Protein AF-A0A2E3Y7H4-F1 (afdb_monomer)

Structure (mmCIF, N/CA/C/O backbone):
data_AF-A0A2E3Y7H4-F1
#
_entry.id   AF-A0A2E3Y7H4-F1
#
loop_
_atom_site.group_PDB
_atom_site.id
_atom_site.type_symbol
_atom_site.label_atom_id
_atom_site.label_alt_id
_atom_site.label_comp_id
_atom_site.label_asym_id
_atom_site.label_entity_id
_atom_site.label_seq_id
_atom_site.pdbx_PDB_ins_code
_atom_site.Cartn_x
_atom_site.Cartn_y
_atom_site.Cartn_z
_atom_site.occupancy
_atom_site.B_iso_or_equiv
_atom_site.auth_seq_id
_atom_site.auth_comp_id
_atom_site.auth_asym_id
_atom_site.auth_atom_id
_atom_site.pdbx_PDB_model_num
ATOM 1 N N . MET A 1 1 ? -8.526 12.831 11.295 1.00 52.38 1 MET A N 1
ATOM 2 C CA . MET A 1 1 ? -8.730 12.808 9.840 1.00 52.38 1 MET A CA 1
ATOM 3 C C . MET A 1 1 ? -7.477 13.354 9.186 1.00 52.38 1 MET A C 1
ATOM 5 O O . MET A 1 1 ? -7.166 14.528 9.371 1.00 52.38 1 MET A O 1
ATOM 9 N N . GLY A 1 2 ? -6.710 12.492 8.535 1.00 58.34 2 GLY A N 1
ATOM 10 C CA . GLY A 1 2 ? -5.383 12.813 8.023 1.00 58.34 2 GLY A CA 1
ATOM 11 C C . GLY A 1 2 ? -4.963 11.824 6.944 1.00 58.34 2 GLY A C 1
ATOM 12 O O . GLY A 1 2 ? -5.116 10.615 7.109 1.00 58.34 2 GLY A O 1
ATOM 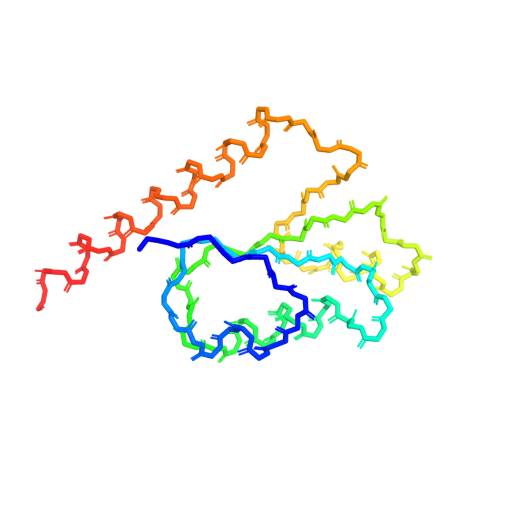13 N N . ILE A 1 3 ? -4.440 12.352 5.839 1.00 57.44 3 ILE A N 1
ATOM 14 C CA . ILE A 1 3 ? -3.830 11.567 4.763 1.00 57.44 3 ILE A CA 1
ATOM 15 C C . ILE A 1 3 ? -2.319 11.709 4.915 1.00 57.44 3 ILE A C 1
ATOM 17 O O . ILE A 1 3 ? -1.817 12.833 4.941 1.00 57.44 3 ILE A O 1
ATOM 21 N N . ALA A 1 4 ? -1.600 10.590 4.986 1.00 60.94 4 ALA A N 1
ATOM 22 C CA . ALA A 1 4 ? -0.142 10.594 4.970 1.00 60.94 4 ALA A CA 1
ATOM 23 C C . ALA A 1 4 ? 0.407 10.062 3.646 1.00 60.94 4 ALA A C 1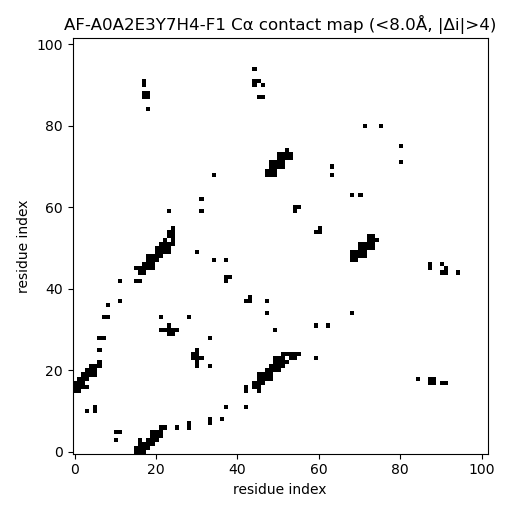
ATOM 25 O O . ALA A 1 4 ? 0.054 8.972 3.183 1.00 60.94 4 ALA A O 1
ATOM 26 N N . LEU A 1 5 ? 1.334 10.827 3.068 1.00 63.25 5 LEU A N 1
ATOM 27 C CA . LEU A 1 5 ? 2.268 10.324 2.071 1.00 63.25 5 LEU A CA 1
ATOM 28 C C . LEU A 1 5 ? 3.527 9.878 2.811 1.00 63.25 5 LEU A C 1
ATOM 30 O O . LEU A 1 5 ? 4.247 10.699 3.380 1.00 63.25 5 LEU A O 1
ATOM 34 N N . VAL A 1 6 ? 3.770 8.574 2.837 1.00 61.75 6 VAL A N 1
ATOM 35 C CA . VAL A 1 6 ? 4.835 7.989 3.640 1.00 61.75 6 VAL A CA 1
ATOM 36 C C . VAL A 1 6 ? 6.014 7.637 2.746 1.00 61.75 6 VAL A C 1
ATOM 38 O O . VAL A 1 6 ? 5.992 6.663 1.996 1.00 61.75 6 VAL A O 1
ATOM 41 N N . GLY A 1 7 ? 7.073 8.436 2.867 1.00 57.47 7 GLY A N 1
ATOM 42 C CA . GLY A 1 7 ? 8.404 8.140 2.334 1.00 57.47 7 GLY A CA 1
ATOM 43 C C . GLY A 1 7 ? 9.293 7.379 3.324 1.00 57.47 7 GLY A C 1
ATOM 44 O O . GLY A 1 7 ? 10.502 7.503 3.252 1.00 57.47 7 GLY A O 1
ATOM 45 N N . GLY A 1 8 ? 8.739 6.668 4.310 1.00 58.62 8 GLY A N 1
ATOM 46 C CA . GLY A 1 8 ? 9.523 5.928 5.307 1.00 58.62 8 GLY A CA 1
ATOM 47 C C . GLY A 1 8 ? 8.754 5.630 6.597 1.00 58.62 8 GLY A C 1
ATOM 48 O O . GLY A 1 8 ? 7.832 6.349 6.960 1.00 58.62 8 GLY A O 1
ATOM 49 N N . ILE A 1 9 ? 9.143 4.572 7.313 1.00 59.25 9 ILE A N 1
ATOM 50 C CA . ILE A 1 9 ? 8.399 4.009 8.462 1.00 59.25 9 ILE A CA 1
ATOM 51 C C . ILE A 1 9 ? 8.158 5.029 9.593 1.00 59.25 9 ILE A C 1
ATOM 53 O O . ILE A 1 9 ? 7.162 4.925 10.305 1.00 59.25 9 ILE A O 1
ATOM 57 N N . GLU A 1 10 ? 9.027 6.030 9.748 1.00 59.69 10 GLU A N 1
ATOM 58 C CA . GLU A 1 10 ? 8.978 6.997 10.853 1.00 59.69 10 GLU A CA 1
ATOM 59 C C . GLU A 1 10 ? 7.658 7.785 10.918 1.00 59.69 10 GLU A C 1
ATOM 61 O O . GLU A 1 10 ? 7.144 8.025 12.007 1.00 59.69 10 GLU A O 1
ATOM 66 N N . LEU A 1 11 ? 7.040 8.086 9.768 1.00 60.06 11 LEU A N 1
ATOM 67 C CA . LEU A 1 11 ? 5.766 8.818 9.706 1.00 60.06 11 LEU A CA 1
ATOM 68 C C . LEU A 1 11 ? 4.562 7.987 10.177 1.00 60.06 11 LEU A C 1
ATOM 70 O O . LEU A 1 11 ? 3.531 8.550 10.530 1.00 60.06 11 LEU A O 1
ATOM 74 N N . LEU A 1 12 ? 4.684 6.655 10.234 1.00 64.12 12 LEU A N 1
ATOM 75 C CA . LEU A 1 12 ? 3.625 5.776 10.749 1.00 64.12 12 LEU A CA 1
ATOM 76 C C . LEU A 1 12 ? 3.497 5.830 12.279 1.00 64.12 12 LEU A 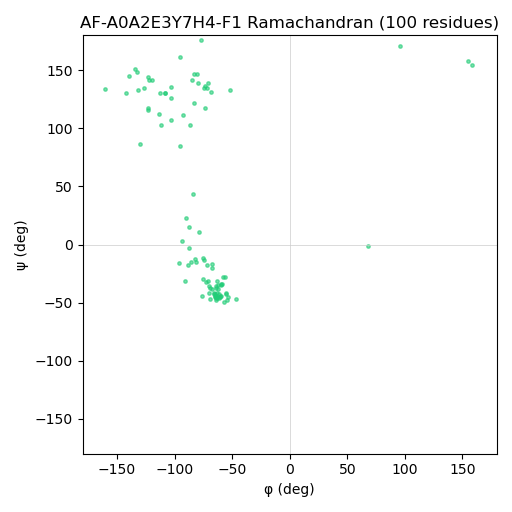C 1
ATOM 78 O O . LEU A 1 12 ? 2.517 5.317 12.818 1.00 64.12 12 LEU A O 1
ATOM 82 N N . LYS A 1 13 ? 4.483 6.409 12.980 1.00 64.38 13 LYS A N 1
ATOM 83 C CA . LYS A 1 13 ? 4.531 6.461 14.450 1.00 64.38 13 LYS A CA 1
ATOM 84 C C . LYS A 1 13 ? 3.820 7.681 15.037 1.00 64.38 13 LYS A C 1
ATOM 86 O O . LYS A 1 13 ? 3.504 7.680 16.224 1.00 64.38 13 LYS A O 1
ATOM 91 N N . GLU A 1 14 ? 3.571 8.708 14.231 1.00 58.66 14 GLU A N 1
ATOM 92 C CA . GLU A 1 14 ? 2.991 9.970 14.682 1.00 58.66 14 GLU A CA 1
ATOM 93 C C . GLU A 1 14 ? 1.593 10.136 14.075 1.00 58.66 14 GLU A C 1
ATOM 95 O O . GLU A 1 14 ? 1.466 10.307 12.871 1.00 58.66 14 GLU A O 1
ATOM 100 N N . GLY A 1 15 ? 0.535 10.082 14.891 1.00 62.41 15 GLY A N 1
ATOM 101 C CA . GLY A 1 15 ? -0.842 10.395 14.475 1.00 62.41 15 GLY A CA 1
ATOM 102 C C . GLY A 1 15 ? -1.727 9.208 14.062 1.00 62.41 15 GLY A C 1
ATOM 103 O O . GLY A 1 15 ? -1.287 8.066 13.952 1.00 62.41 15 GLY A O 1
ATOM 104 N N . THR A 1 16 ? -3.020 9.496 13.872 1.00 71.50 16 THR A N 1
ATOM 105 C CA . THR A 1 16 ? -4.009 8.575 13.294 1.00 71.50 16 THR A CA 1
ATOM 106 C C . THR A 1 16 ? -4.285 8.959 11.844 1.00 71.50 16 THR A C 1
ATOM 108 O O . THR A 1 16 ? -4.464 10.139 11.525 1.00 71.50 16 THR A O 1
ATOM 111 N N . TYR A 1 17 ? -4.323 7.959 10.967 1.00 79.00 17 TYR A N 1
ATOM 112 C CA . TYR A 1 17 ? -4.486 8.147 9.529 1.00 79.00 17 TYR A CA 1
ATOM 113 C C . TYR A 1 17 ? -5.693 7.377 9.024 1.00 79.00 17 TYR A C 1
ATOM 115 O O . TYR A 1 17 ? -5.948 6.268 9.481 1.00 79.00 17 TYR A O 1
ATOM 123 N N . ASP A 1 18 ? -6.388 7.953 8.049 1.00 81.62 18 ASP A N 1
ATOM 124 C CA . ASP A 1 18 ? -7.467 7.258 7.343 1.00 81.62 18 ASP A CA 1
ATOM 125 C C . ASP A 1 18 ? -6.914 6.527 6.109 1.00 81.62 18 ASP A C 1
ATOM 127 O O . ASP A 1 18 ? -7.390 5.462 5.720 1.00 81.62 18 ASP A O 1
ATOM 131 N N . LEU A 1 19 ? -5.859 7.089 5.510 1.00 83.75 19 LEU A N 1
ATOM 132 C CA . LEU A 1 19 ? -5.176 6.563 4.335 1.00 83.75 19 LEU A CA 1
ATOM 133 C C . LEU A 1 19 ? -3.666 6.789 4.446 1.00 83.75 19 LEU A C 1
ATOM 135 O O . LEU A 1 19 ? -3.201 7.912 4.661 1.00 83.75 19 LEU A O 1
ATOM 139 N N . VAL A 1 20 ? -2.912 5.720 4.219 1.00 85.81 20 VAL A N 1
ATOM 140 C CA . VAL A 1 20 ? -1.460 5.713 4.070 1.00 85.81 20 VAL A CA 1
ATOM 141 C C . VAL A 1 20 ? -1.127 5.348 2.633 1.00 85.81 20 VAL A C 1
ATOM 143 O O . VAL A 1 20 ? -1.622 4.350 2.109 1.00 85.81 20 VAL A O 1
ATOM 146 N N . SER A 1 21 ? -0.258 6.135 2.002 1.00 85.75 21 SER A N 1
ATOM 147 C CA . SER A 1 21 ? 0.276 5.807 0.682 1.00 85.75 21 SER A CA 1
ATOM 148 C C . SER A 1 21 ? 1.798 5.722 0.674 1.00 85.75 21 SER A C 1
ATOM 150 O O . SER A 1 21 ? 2.467 6.516 1.337 1.00 85.75 21 SER A O 1
ATOM 152 N N . CYS A 1 22 ? 2.343 4.765 -0.079 1.00 87.19 22 CYS A N 1
ATOM 153 C CA . CYS A 1 22 ? 3.785 4.563 -0.240 1.00 87.19 22 CYS A CA 1
ATOM 154 C C . CYS A 1 22 ? 4.116 4.208 -1.698 1.00 87.19 22 CYS A C 1
ATOM 156 O O . CYS A 1 22 ? 3.326 3.542 -2.364 1.00 87.19 22 CYS A O 1
ATOM 158 N N . ASP A 1 23 ? 5.260 4.645 -2.221 1.00 86.50 23 ASP A N 1
ATOM 159 C CA . ASP A 1 23 ? 5.740 4.146 -3.516 1.00 86.50 23 ASP A CA 1
ATOM 160 C C . ASP A 1 23 ? 6.414 2.782 -3.327 1.00 86.50 23 ASP A C 1
ATOM 162 O O . ASP A 1 23 ? 7.056 2.537 -2.307 1.00 86.50 23 ASP A O 1
ATOM 166 N N . MET A 1 24 ? 6.298 1.903 -4.321 1.00 85.00 24 MET A N 1
ATOM 167 C CA . MET A 1 24 ? 7.000 0.620 -4.311 1.00 85.00 24 MET A CA 1
ATOM 168 C C . MET A 1 24 ? 8.500 0.798 -4.560 1.00 85.00 24 MET A C 1
ATOM 170 O O . MET A 1 24 ? 9.311 0.032 -4.047 1.00 85.00 24 MET A O 1
ATOM 174 N N . MET A 1 25 ? 8.862 1.805 -5.360 1.00 76.44 25 MET A N 1
ATOM 175 C CA . MET A 1 25 ? 10.219 2.005 -5.854 1.00 76.44 25 MET A CA 1
ATOM 176 C C . MET A 1 25 ? 10.653 3.453 -5.597 1.00 76.44 25 MET A C 1
ATOM 178 O O . MET A 1 25 ? 10.513 4.320 -6.458 1.00 76.44 25 MET A O 1
ATOM 182 N N . ILE A 1 26 ? 11.198 3.713 -4.407 1.00 73.31 26 ILE A N 1
ATOM 183 C CA . ILE A 1 26 ? 11.913 4.951 -4.065 1.00 73.31 26 ILE A CA 1
ATOM 184 C C . ILE A 1 26 ? 13.355 4.578 -3.678 1.00 73.31 26 ILE A C 1
ATOM 186 O O . ILE A 1 26 ? 13.555 3.540 -3.045 1.00 73.31 26 ILE A O 1
ATOM 190 N N . PRO A 1 27 ? 14.376 5.378 -4.048 1.00 69.44 27 PRO A N 1
ATOM 191 C CA . PRO A 1 27 ? 15.738 5.157 -3.566 1.00 69.44 27 PRO A CA 1
ATOM 192 C C . PRO A 1 27 ? 15.774 5.048 -2.038 1.00 69.44 27 PRO A C 1
ATOM 194 O O . PRO A 1 27 ? 15.162 5.855 -1.345 1.00 69.44 27 PRO A O 1
ATOM 197 N N . ASP A 1 28 ? 16.474 4.037 -1.527 1.00 69.38 28 ASP A N 1
ATOM 198 C CA . ASP A 1 28 ? 16.703 3.799 -0.094 1.00 69.38 28 ASP A CA 1
ATOM 199 C C . ASP A 1 28 ? 15.470 3.396 0.745 1.00 69.38 28 ASP A C 1
ATOM 201 O O . ASP A 1 28 ? 15.613 3.090 1.930 1.00 69.38 28 ASP A O 1
ATOM 205 N N . ILE A 1 29 ? 14.272 3.315 0.149 1.00 71.69 29 ILE A N 1
ATOM 206 C CA . ILE A 1 29 ? 13.033 2.903 0.828 1.00 71.69 29 ILE A CA 1
ATOM 207 C C . ILE A 1 29 ? 12.408 1.709 0.106 1.00 71.69 29 ILE A C 1
ATOM 209 O O . ILE A 1 29 ? 11.955 1.805 -1.032 1.00 71.69 29 ILE A O 1
ATOM 213 N N . ASP A 1 30 ? 12.343 0.575 0.804 1.00 79.56 30 ASP A N 1
ATOM 214 C CA . ASP A 1 30 ? 11.649 -0.625 0.334 1.00 79.56 30 ASP A CA 1
ATOM 215 C C . ASP A 1 30 ? 10.164 -0.545 0.732 1.00 79.56 30 ASP A C 1
ATOM 217 O O . ASP A 1 30 ? 9.817 -0.761 1.900 1.00 79.56 30 ASP A O 1
ATOM 221 N N . GLY A 1 31 ? 9.286 -0.220 -0.225 1.00 81.38 31 GLY A N 1
ATOM 222 C CA . GLY A 1 31 ? 7.838 -0.107 -0.000 1.00 81.38 31 GLY A CA 1
ATOM 223 C C . GLY A 1 31 ? 7.214 -1.382 0.581 1.00 81.38 31 GLY A C 1
ATOM 224 O O . GLY A 1 31 ? 6.278 -1.311 1.379 1.00 81.38 31 GLY A O 1
ATOM 225 N N . GLU A 1 32 ? 7.804 -2.544 0.290 1.00 87.25 32 GLU A N 1
ATOM 226 C CA . GLU A 1 32 ? 7.446 -3.835 0.879 1.00 87.25 32 GLU A CA 1
ATOM 227 C C . GLU A 1 32 ? 7.631 -3.841 2.404 1.00 87.25 32 GLU A C 1
ATOM 229 O O . GLU A 1 32 ? 6.772 -4.299 3.163 1.00 87.25 32 GLU A O 1
ATOM 234 N N . ASN A 1 33 ? 8.758 -3.298 2.874 1.00 86.19 33 ASN A N 1
ATOM 235 C CA . ASN A 1 33 ? 9.068 -3.209 4.298 1.00 86.19 33 ASN A CA 1
ATOM 236 C C . ASN A 1 33 ? 8.175 -2.191 5.003 1.00 86.19 33 ASN A C 1
ATOM 238 O O . ASN A 1 33 ? 7.772 -2.434 6.139 1.00 86.19 33 ASN A O 1
ATOM 242 N N . VAL A 1 34 ? 7.820 -1.092 4.331 1.00 85.38 34 VAL A N 1
ATOM 243 C CA . VAL A 1 34 ? 6.852 -0.121 4.860 1.00 85.38 34 VAL A CA 1
ATOM 244 C C . VAL A 1 34 ? 5.478 -0.773 5.021 1.00 85.38 34 VAL A C 1
ATOM 246 O O . VAL A 1 34 ? 4.879 -0.659 6.089 1.00 85.38 34 VAL A O 1
ATOM 249 N N . TYR A 1 35 ? 5.008 -1.523 4.020 1.00 87.50 35 TYR A N 1
ATOM 250 C CA . TYR A 1 35 ? 3.743 -2.257 4.111 1.00 87.50 35 TYR A CA 1
ATOM 251 C C . TYR A 1 35 ? 3.750 -3.289 5.246 1.00 87.50 35 TYR A C 1
ATOM 253 O O . TYR A 1 35 ? 2.804 -3.364 6.031 1.00 87.50 35 TYR A O 1
ATOM 261 N N . ARG A 1 36 ? 4.834 -4.064 5.386 1.00 87.88 36 ARG A N 1
ATOM 262 C CA . ARG A 1 36 ? 4.979 -5.021 6.494 1.00 87.88 36 ARG A CA 1
ATOM 263 C C . ARG A 1 36 ? 4.976 -4.345 7.861 1.00 87.88 36 ARG A C 1
ATOM 265 O O . ARG A 1 36 ? 4.333 -4.853 8.776 1.00 87.88 36 ARG A O 1
ATOM 272 N N . ALA A 1 37 ? 5.679 -3.221 7.997 1.00 84.62 37 ALA A N 1
ATOM 273 C CA . ALA A 1 37 ? 5.700 -2.442 9.230 1.00 84.62 37 ALA A CA 1
ATOM 274 C C . ALA A 1 37 ? 4.316 -1.864 9.559 1.00 84.62 37 ALA A C 1
ATOM 276 O O . ALA A 1 37 ? 3.913 -1.849 10.718 1.00 84.62 37 ALA A O 1
ATOM 277 N N . TRP A 1 38 ? 3.559 -1.443 8.544 1.00 84.38 38 TRP A N 1
ATOM 278 C CA . TRP A 1 38 ? 2.175 -1.020 8.721 1.00 84.38 38 TRP A CA 1
ATOM 279 C C . TRP A 1 38 ? 1.278 -2.180 9.194 1.00 84.38 38 TRP A C 1
ATOM 281 O O . TRP A 1 38 ? 0.563 -2.025 10.182 1.00 84.38 38 TRP A O 1
ATOM 291 N N . CYS A 1 39 ? 1.383 -3.369 8.585 1.00 85.31 39 CYS A N 1
ATOM 292 C CA . CYS A 1 39 ? 0.605 -4.553 8.982 1.00 85.31 39 CYS A CA 1
ATOM 293 C C . CYS A 1 39 ? 0.856 -4.994 10.436 1.00 85.31 39 CYS A C 1
ATOM 295 O O . CYS A 1 39 ? -0.046 -5.508 11.104 1.00 85.31 39 CYS A O 1
ATOM 297 N N . SER A 1 40 ? 2.091 -4.838 10.923 1.00 84.69 40 SER A N 1
ATOM 298 C CA . SER A 1 40 ? 2.470 -5.201 12.294 1.00 84.69 40 SER A CA 1
ATOM 299 C C . SER A 1 40 ? 2.195 -4.098 13.321 1.00 84.69 40 SER A C 1
ATOM 301 O O . SER A 1 40 ? 2.197 -4.382 14.520 1.00 84.69 40 SER A O 1
ATOM 303 N N . GLY A 1 41 ? 1.946 -2.866 12.872 1.00 77.56 41 GLY A N 1
ATOM 304 C CA . GLY A 1 41 ? 1.684 -1.709 13.719 1.00 77.56 41 GLY A CA 1
ATOM 305 C C . GLY A 1 41 ? 0.272 -1.654 14.311 1.00 77.56 41 GLY A C 1
ATOM 306 O O . GLY A 1 41 ? -0.602 -2.477 14.030 1.00 77.56 41 G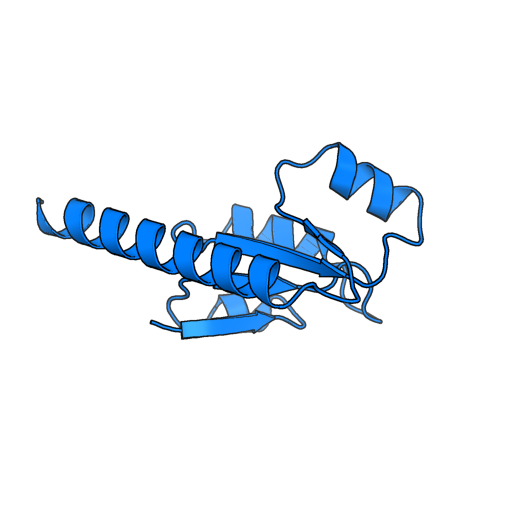LY A O 1
ATOM 307 N N . SER A 1 42 ? 0.051 -0.638 15.150 1.00 64.69 42 SER A N 1
ATOM 308 C CA . SER A 1 42 ? -1.231 -0.349 15.809 1.00 64.69 42 SER A CA 1
ATOM 309 C C . SER A 1 42 ? -2.230 0.402 14.923 1.00 64.69 42 SER A C 1
ATOM 311 O O . SER A 1 42 ? -3.414 0.428 15.239 1.00 64.69 42 SER A O 1
ATOM 313 N N . SER A 1 43 ? -1.787 0.987 13.808 1.00 64.44 43 SER A N 1
ATOM 314 C CA . SER A 1 43 ? -2.603 1.827 12.914 1.00 64.44 43 SER A CA 1
ATOM 315 C C . SER A 1 43 ? -3.412 1.010 11.893 1.00 64.44 43 SER A C 1
ATOM 317 O O . SER A 1 43 ? -3.446 1.347 10.709 1.00 64.44 43 SER A O 1
ATOM 319 N N . ARG A 1 44 ? -4.039 -0.088 12.344 1.00 63.50 44 ARG A N 1
ATOM 320 C CA . ARG A 1 44 ? -4.773 -1.046 11.490 1.00 63.50 44 ARG A CA 1
ATOM 321 C C . ARG A 1 44 ? -6.049 -0.485 10.867 1.00 63.50 44 ARG A C 1
ATOM 323 O O . ARG A 1 44 ? -6.552 -1.074 9.917 1.00 63.50 44 ARG A O 1
ATOM 330 N N . ASP A 1 45 ? -6.549 0.629 11.387 1.00 73.31 45 ASP A N 1
ATOM 331 C CA . ASP A 1 45 ? -7.783 1.252 10.903 1.00 73.31 45 ASP A CA 1
ATOM 332 C C . ASP A 1 45 ? -7.559 2.128 9.660 1.00 73.31 45 ASP A C 1
ATOM 334 O O . ASP A 1 45 ? -8.521 2.518 9.002 1.00 73.31 45 ASP A O 1
ATOM 338 N N . ALA A 1 46 ? -6.299 2.423 9.321 1.00 80.12 46 ALA A N 1
ATOM 339 C CA . ALA A 1 46 ? -5.946 3.167 8.118 1.00 80.12 46 ALA A CA 1
ATOM 340 C C . ALA A 1 46 ? -5.977 2.252 6.888 1.00 80.12 46 ALA A C 1
ATOM 342 O O . ALA A 1 46 ? -5.442 1.151 6.925 1.00 80.12 46 ALA A O 1
ATOM 343 N N . MET A 1 47 ? -6.495 2.709 5.752 1.00 86.62 47 MET A N 1
ATOM 344 C CA . MET A 1 47 ? -6.286 1.995 4.491 1.00 86.62 47 MET A CA 1
ATOM 345 C C . MET A 1 47 ? -4.838 2.196 4.015 1.00 86.62 47 MET A C 1
ATOM 347 O O . MET A 1 47 ? -4.338 3.318 4.040 1.00 86.62 47 MET A O 1
ATOM 351 N N . PHE A 1 48 ? -4.158 1.145 3.546 1.00 87.88 48 PHE A N 1
ATOM 352 C CA . PHE A 1 48 ? -2.822 1.260 2.943 1.00 87.88 48 PHE A CA 1
ATOM 353 C C . PHE A 1 48 ? -2.885 1.038 1.431 1.00 87.88 48 PHE A C 1
ATOM 355 O O . PHE A 1 48 ? -3.439 0.038 0.972 1.00 87.88 48 PHE A O 1
ATOM 362 N N . VAL A 1 49 ? -2.277 1.939 0.657 1.00 89.69 49 VAL A N 1
ATOM 363 C CA . VAL A 1 49 ? -2.188 1.833 -0.804 1.00 89.69 49 VAL A CA 1
ATOM 364 C C . VAL A 1 49 ? -0.765 2.070 -1.303 1.00 89.69 49 VAL A C 1
ATOM 366 O O . VAL A 1 49 ? -0.100 3.039 -0.939 1.00 89.69 49 VAL A O 1
ATOM 369 N N . ILE A 1 50 ? -0.292 1.205 -2.192 1.00 89.69 50 ILE A N 1
ATOM 370 C CA . ILE A 1 50 ? 0.934 1.449 -2.945 1.00 89.69 50 ILE A CA 1
ATOM 371 C C . ILE A 1 50 ? 0.595 2.319 -4.148 1.00 89.69 50 ILE A C 1
ATOM 373 O O . ILE A 1 50 ? -0.214 1.932 -4.983 1.00 89.69 50 ILE A O 1
ATOM 377 N N . ILE A 1 51 ? 1.228 3.484 -4.263 1.00 88.50 51 ILE A N 1
ATOM 378 C CA . ILE A 1 51 ? 1.104 4.365 -5.426 1.00 88.50 51 ILE A CA 1
ATOM 379 C C . ILE A 1 51 ? 2.442 4.389 -6.153 1.00 88.50 51 ILE A C 1
ATOM 381 O O . ILE A 1 51 ? 3.352 5.102 -5.730 1.00 88.50 51 ILE A O 1
ATOM 385 N N . THR A 1 52 ? 2.564 3.667 -7.266 1.00 88.31 52 THR A N 1
ATOM 386 C CA . THR A 1 52 ? 3.863 3.448 -7.923 1.00 88.31 52 THR A CA 1
ATOM 387 C C . THR A 1 52 ? 3.835 3.645 -9.437 1.00 88.31 52 THR A C 1
ATOM 389 O O . THR A 1 52 ? 2.813 3.445 -10.085 1.00 88.31 52 THR A O 1
ATOM 392 N N . GLY A 1 53 ? 4.968 4.045 -10.024 1.00 87.19 53 GLY A N 1
ATOM 393 C CA . GLY A 1 53 ? 5.160 4.066 -11.482 1.00 87.19 53 GLY A CA 1
ATOM 394 C C . GLY A 1 53 ? 5.394 2.684 -12.100 1.00 87.19 53 GLY A C 1
ATOM 395 O O . GLY A 1 53 ? 5.336 2.554 -13.319 1.00 87.19 53 GLY A O 1
ATOM 396 N N . GLY A 1 54 ? 5.642 1.666 -11.274 1.00 84.50 54 GLY A N 1
ATOM 397 C CA . GLY A 1 54 ? 5.840 0.288 -11.708 1.00 84.50 54 GLY A CA 1
ATOM 398 C C . GLY A 1 54 ? 6.671 -0.521 -10.715 1.00 84.50 54 GLY A C 1
ATOM 399 O O . GLY A 1 54 ? 7.450 0.028 -9.938 1.00 84.50 54 GLY A O 1
ATOM 400 N N . ALA A 1 55 ? 6.524 -1.844 -10.766 1.00 87.31 55 ALA A N 1
ATOM 401 C CA . ALA A 1 55 ? 7.371 -2.783 -10.042 1.00 87.31 55 ALA A CA 1
ATOM 402 C C . ALA A 1 55 ? 8.492 -3.275 -10.965 1.00 87.31 55 ALA A C 1
ATOM 404 O O . ALA A 1 55 ? 8.390 -4.302 -11.627 1.00 87.31 55 ALA A O 1
ATOM 405 N N . PHE A 1 56 ? 9.576 -2.505 -11.043 1.00 85.94 56 PHE A N 1
ATOM 406 C CA . PHE A 1 56 ? 10.647 -2.729 -12.025 1.00 85.94 56 PHE A CA 1
ATOM 407 C C . PHE A 1 56 ? 11.624 -3.862 -11.659 1.00 85.94 56 PHE A C 1
ATOM 409 O O . PHE A 1 56 ? 12.670 -4.006 -12.287 1.00 85.94 56 PHE A O 1
ATOM 416 N N . THR A 1 57 ? 11.308 -4.662 -10.639 1.00 87.31 57 THR A N 1
ATOM 417 C CA . THR A 1 57 ? 12.089 -5.838 -10.237 1.00 87.31 57 THR A CA 1
ATOM 418 C C . THR A 1 57 ? 11.153 -7.022 -10.025 1.00 87.31 57 THR A C 1
ATOM 420 O O . THR A 1 57 ? 10.028 -6.829 -9.567 1.00 87.31 57 THR A O 1
ATOM 423 N N . ASN A 1 58 ? 11.628 -8.246 -10.292 1.00 90.19 58 ASN A N 1
ATOM 424 C CA . ASN A 1 58 ? 10.836 -9.462 -10.053 1.00 90.19 58 ASN A CA 1
ATOM 425 C C . ASN A 1 58 ? 10.359 -9.536 -8.602 1.00 90.19 58 ASN A C 1
ATOM 427 O O . ASN A 1 58 ? 9.187 -9.767 -8.366 1.00 90.19 58 ASN A O 1
ATOM 431 N N . LYS A 1 59 ? 11.234 -9.212 -7.640 1.00 88.19 59 LYS A N 1
ATOM 432 C CA . LYS A 1 59 ? 1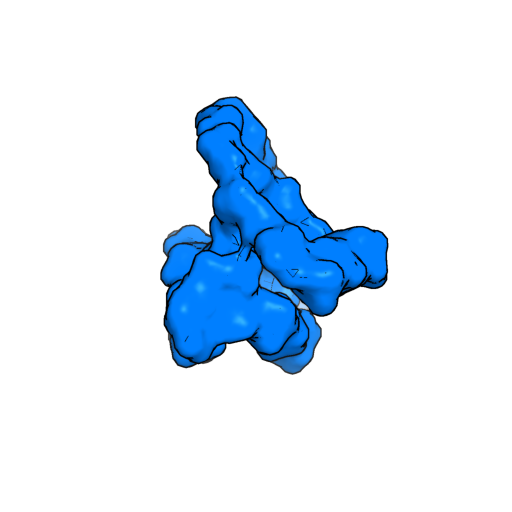0.881 -9.155 -6.215 1.00 88.19 59 LYS A CA 1
ATOM 433 C C . LYS A 1 59 ? 9.688 -8.227 -5.955 1.00 88.19 59 LYS A C 1
ATOM 435 O O . LYS A 1 59 ? 8.765 -8.601 -5.242 1.00 88.19 59 LYS A O 1
ATOM 440 N N . ALA A 1 60 ? 9.708 -7.021 -6.524 1.00 87.88 60 ALA A N 1
ATOM 441 C CA . ALA A 1 60 ? 8.637 -6.054 -6.317 1.00 87.88 60 ALA A CA 1
ATOM 442 C C . ALA A 1 60 ? 7.320 -6.502 -6.966 1.00 87.88 60 ALA A C 1
ATOM 444 O O . ALA A 1 60 ? 6.255 -6.300 -6.387 1.00 87.88 60 ALA A O 1
ATOM 445 N N . GLN A 1 61 ? 7.396 -7.115 -8.150 1.00 90.81 61 GLN A N 1
ATOM 446 C CA . GLN A 1 61 ? 6.220 -7.628 -8.846 1.00 90.81 61 GLN A CA 1
ATOM 447 C C . GLN A 1 61 ? 5.633 -8.836 -8.105 1.00 90.81 61 GLN A C 1
ATOM 449 O O . GLN A 1 61 ? 4.447 -8.835 -7.799 1.00 90.81 61 GLN A O 1
ATOM 454 N N . ASP A 1 62 ? 6.478 -9.791 -7.710 1.00 92.56 62 ASP A N 1
ATOM 455 C CA . ASP A 1 62 ? 6.102 -10.963 -6.917 1.00 92.56 62 ASP A CA 1
ATOM 456 C C . ASP A 1 62 ? 5.404 -10.553 -5.617 1.00 92.56 62 ASP A C 1
ATOM 458 O O . ASP A 1 62 ? 4.402 -11.149 -5.229 1.00 92.56 62 ASP A O 1
ATOM 462 N N . PHE A 1 63 ? 5.901 -9.512 -4.946 1.00 91.19 63 PHE A N 1
ATOM 463 C CA . PHE A 1 63 ? 5.261 -8.999 -3.743 1.00 91.19 63 PHE A CA 1
ATOM 464 C C . PHE A 1 63 ? 3.872 -8.409 -4.014 1.00 91.19 63 PHE A C 1
ATOM 466 O O . PHE A 1 63 ? 2.939 -8.694 -3.261 1.00 91.19 63 PHE A O 1
ATOM 473 N N . ILE A 1 64 ? 3.716 -7.596 -5.063 1.00 91.31 64 ILE A N 1
ATOM 474 C CA . ILE A 1 64 ? 2.404 -7.055 -5.444 1.00 91.31 64 ILE A CA 1
ATOM 475 C C . ILE A 1 64 ? 1.431 -8.197 -5.754 1.00 91.31 64 ILE A C 1
ATOM 477 O O . ILE A 1 64 ? 0.307 -8.180 -5.263 1.00 91.31 64 ILE A O 1
ATOM 481 N N . ASP A 1 65 ? 1.877 -9.206 -6.499 1.00 92.00 65 ASP A N 1
ATOM 482 C CA . ASP A 1 65 ? 1.028 -10.311 -6.948 1.00 92.00 65 ASP A CA 1
ATOM 483 C C . ASP A 1 65 ? 0.628 -11.260 -5.806 1.00 92.00 65 ASP A C 1
ATOM 485 O O . ASP A 1 65 ? -0.452 -11.852 -5.832 1.00 92.00 65 ASP A O 1
ATOM 489 N N . GLN A 1 66 ? 1.492 -11.429 -4.801 1.00 92.56 66 GLN A N 1
ATOM 490 C CA . GLN A 1 66 ? 1.280 -12.374 -3.698 1.00 92.56 66 GLN A CA 1
ATOM 491 C C . GLN A 1 66 ? 0.672 -11.734 -2.445 1.00 92.56 66 GLN A C 1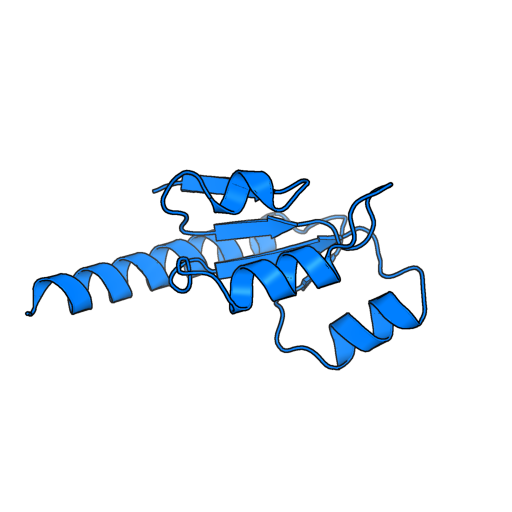
ATOM 493 O O . GLN A 1 66 ? 0.213 -12.449 -1.551 1.00 92.56 66 GLN A O 1
ATOM 498 N N . SER A 1 67 ? 0.689 -10.406 -2.335 1.00 87.88 67 SER A N 1
ATOM 499 C CA . SER A 1 67 ? 0.142 -9.697 -1.177 1.00 87.88 67 SER A CA 1
ATOM 500 C C . SER A 1 67 ? -1.295 -9.227 -1.414 1.00 87.88 67 SER A C 1
ATOM 502 O O . SER A 1 67 ? -1.776 -9.128 -2.536 1.00 87.88 67 SER A O 1
ATOM 504 N N . ALA A 1 68 ? -2.005 -8.921 -0.326 1.00 87.38 68 ALA A N 1
ATOM 505 C CA . ALA A 1 68 ? -3.348 -8.337 -0.380 1.00 87.38 68 ALA A CA 1
ATOM 506 C C . ALA A 1 68 ? -3.329 -6.795 -0.454 1.00 87.38 68 ALA A C 1
ATOM 508 O O . ALA A 1 68 ? -4.335 -6.152 -0.151 1.00 87.38 68 ALA A O 1
ATOM 509 N N . VAL A 1 69 ? -2.180 -6.189 -0.776 1.00 88.88 69 VAL A N 1
ATOM 510 C CA . VAL A 1 69 ? -2.018 -4.732 -0.753 1.00 88.88 69 VAL A CA 1
ATOM 511 C C . VAL A 1 69 ? -2.802 -4.081 -1.894 1.00 88.88 69 VAL A C 1
ATOM 513 O O . VAL A 1 69 ? -2.803 -4.564 -3.025 1.00 88.88 69 VAL A O 1
ATOM 516 N N . ALA A 1 70 ? -3.462 -2.955 -1.620 1.00 89.44 70 ALA A N 1
ATOM 517 C CA . ALA A 1 70 ? -4.056 -2.154 -2.683 1.00 89.44 70 ALA A CA 1
ATOM 518 C C . ALA A 1 70 ? -2.946 -1.460 -3.485 1.00 89.44 70 ALA A C 1
ATOM 520 O O . ALA A 1 70 ? -2.037 -0.870 -2.899 1.00 89.44 70 ALA A O 1
ATOM 521 N N . VAL A 1 71 ? -3.031 -1.480 -4.817 1.00 89.94 71 VAL A N 1
ATOM 522 C CA . VAL A 1 71 ? -2.040 -0.844 -5.700 1.00 89.94 71 VAL A CA 1
ATOM 523 C C . VAL A 1 71 ? -2.723 0.109 -6.675 1.00 89.94 71 VAL A C 1
ATOM 525 O O . VAL A 1 71 ? -3.726 -0.223 -7.302 1.00 89.94 71 VAL A O 1
ATOM 528 N N . CYS A 1 72 ? -2.151 1.300 -6.827 1.00 88.31 72 CYS A N 1
ATOM 529 C CA . CYS A 1 72 ? -2.528 2.309 -7.80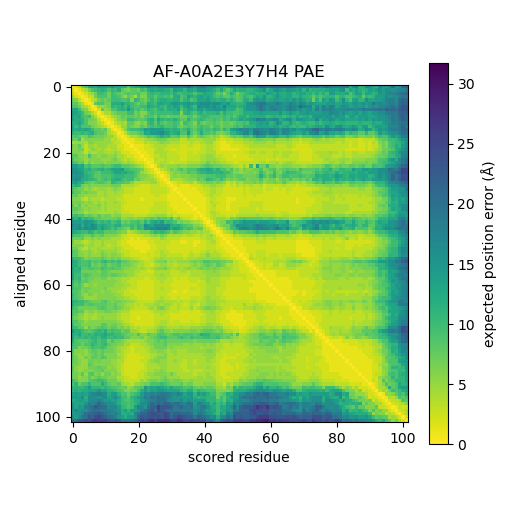1 1.00 88.31 72 CYS A CA 1
ATOM 530 C C . CYS A 1 72 ? -1.309 2.660 -8.666 1.00 88.31 72 CYS A C 1
ATOM 532 O O . CYS A 1 72 ? -0.296 3.162 -8.174 1.00 88.31 72 CYS A O 1
ATOM 534 N N . TYR A 1 73 ? -1.399 2.398 -9.969 1.00 87.94 73 TYR A N 1
ATOM 535 C CA . TYR A 1 73 ? -0.313 2.693 -10.901 1.00 87.94 73 TYR A CA 1
ATOM 536 C C . TYR A 1 73 ? -0.358 4.144 -11.387 1.00 87.94 73 TYR A C 1
ATOM 538 O O . TYR A 1 73 ? -1.425 4.700 -11.657 1.00 87.94 73 TYR A O 1
ATOM 546 N N . ARG A 1 74 ? 0.820 4.759 -11.526 1.00 85.56 74 ARG A N 1
ATOM 547 C CA . ARG A 1 74 ? 0.986 6.066 -12.170 1.00 85.56 74 ARG A CA 1
ATOM 548 C C . ARG A 1 74 ? 1.063 5.903 -13.701 1.00 85.56 74 ARG A C 1
ATOM 550 O O . ARG A 1 74 ? 1.647 4.925 -14.161 1.00 85.56 74 ARG A O 1
ATOM 557 N N . PRO A 1 75 ? 0.561 6.872 -14.492 1.00 85.38 75 PRO A N 1
ATOM 558 C CA . PRO A 1 75 ? -0.156 8.071 -14.056 1.00 85.38 75 PRO A CA 1
ATOM 559 C C . PRO A 1 75 ? -1.530 7.719 -13.474 1.00 85.38 75 PRO A C 1
ATOM 561 O O . PRO A 1 75 ? -2.298 6.969 -14.070 1.00 85.38 75 PRO A O 1
ATOM 564 N N . MET A 1 76 ? -1.832 8.263 -12.292 1.00 77.38 76 MET A N 1
ATOM 565 C CA . MET A 1 76 ? -3.073 7.935 -11.596 1.00 77.38 76 MET A CA 1
ATOM 566 C C . MET A 1 76 ? -4.262 8.610 -12.269 1.00 77.38 76 MET A C 1
ATOM 568 O O . MET A 1 76 ? -4.245 9.810 -12.549 1.00 77.38 76 MET A O 1
ATOM 572 N N . ASN A 1 77 ? -5.331 7.846 -12.453 1.00 81.69 77 ASN A N 1
ATOM 573 C CA . ASN A 1 77 ? -6.624 8.386 -12.834 1.00 81.69 77 ASN A CA 1
ATOM 574 C C . ASN A 1 77 ? -7.249 9.088 -11.610 1.00 81.69 77 ASN A C 1
ATOM 576 O O . ASN A 1 77 ? -7.493 8.446 -10.590 1.00 81.69 77 ASN A O 1
ATOM 580 N N . VAL A 1 78 ? -7.483 10.403 -11.688 1.00 83.38 78 VAL A N 1
ATOM 581 C CA . VAL A 1 78 ? -7.990 11.219 -10.562 1.00 83.38 78 VAL A CA 1
ATOM 582 C C . VAL A 1 78 ? -9.287 10.652 -9.958 1.00 83.38 78 VAL A C 1
ATOM 584 O O . VAL A 1 78 ? -9.352 10.531 -8.736 1.00 83.38 78 VAL A O 1
ATOM 587 N N . PRO A 1 79 ? -10.291 10.243 -10.758 1.00 88.00 79 PRO A N 1
ATOM 588 C CA . PRO A 1 79 ? -11.423 9.448 -10.289 1.00 88.00 79 PRO A CA 1
ATOM 589 C C . PRO A 1 79 ? -11.061 8.252 -9.398 1.00 88.00 79 PRO A C 1
ATOM 591 O O . PRO A 1 79 ? -11.638 8.112 -8.328 1.00 88.00 79 PRO A O 1
ATOM 594 N N . VAL A 1 80 ? -10.073 7.439 -9.782 1.00 83.50 80 VAL A N 1
ATOM 595 C CA . VAL A 1 80 ? -9.653 6.259 -9.003 1.00 83.50 80 VAL A CA 1
ATOM 596 C C . VAL A 1 80 ? -9.045 6.675 -7.666 1.00 83.50 80 VAL A C 1
ATOM 598 O O . VAL A 1 80 ? -9.354 6.082 -6.636 1.00 83.50 80 VAL A O 1
ATOM 601 N N . LEU A 1 81 ? -8.213 7.721 -7.659 1.00 82.69 81 LEU A N 1
ATOM 602 C CA . LEU A 1 81 ? -7.639 8.246 -6.420 1.00 82.69 81 LEU A CA 1
ATOM 603 C C . LEU A 1 81 ? -8.724 8.785 -5.479 1.00 82.69 81 LEU A C 1
ATOM 605 O O . LEU A 1 81 ? -8.674 8.532 -4.278 1.00 82.69 81 LEU A O 1
ATOM 609 N N . ARG A 1 82 ? -9.718 9.500 -6.018 1.00 86.31 82 ARG A N 1
ATOM 610 C CA . ARG A 1 82 ? -10.857 9.986 -5.233 1.00 86.31 82 ARG A CA 1
ATOM 611 C C . ARG A 1 82 ? -11.644 8.824 -4.635 1.00 86.31 82 ARG A C 1
ATOM 613 O O . ARG A 1 82 ? -11.940 8.859 -3.449 1.00 86.31 82 ARG A O 1
ATOM 620 N N . ASP A 1 83 ? -11.940 7.797 -5.423 1.00 88.50 83 ASP A N 1
ATOM 621 C CA . ASP A 1 83 ? -12.719 6.651 -4.954 1.00 88.50 83 ASP A CA 1
ATOM 622 C C . ASP A 1 83 ? -11.974 5.882 -3.838 1.00 88.50 83 ASP A C 1
ATOM 624 O O . ASP A 1 83 ? -12.600 5.449 -2.870 1.00 88.50 83 ASP A O 1
ATOM 628 N N . LEU A 1 84 ? -10.637 5.794 -3.908 1.00 85.31 84 LEU A N 1
ATOM 629 C CA . LEU A 1 84 ? -9.796 5.255 -2.828 1.00 85.31 84 LEU A CA 1
ATOM 630 C C . LEU A 1 84 ? -9.873 6.107 -1.551 1.00 85.31 84 LEU A C 1
ATOM 632 O O . LEU A 1 84 ? -10.026 5.572 -0.455 1.00 85.31 84 LEU A O 1
ATOM 636 N N . VAL A 1 85 ? -9.796 7.433 -1.674 1.00 85.38 85 VAL A N 1
ATOM 637 C CA . VAL A 1 85 ? -9.924 8.345 -0.524 1.00 85.38 85 VAL A CA 1
ATOM 638 C C . VAL A 1 85 ? -11.319 8.245 0.100 1.00 85.38 85 VAL A C 1
ATOM 640 O O . VAL A 1 85 ? -11.443 8.131 1.318 1.00 85.38 85 VAL A O 1
ATOM 643 N N . ASP A 1 86 ? -12.370 8.217 -0.719 1.00 88.31 86 ASP A N 1
ATOM 644 C CA . ASP A 1 86 ? -13.750 8.065 -0.254 1.00 88.31 86 ASP A CA 1
ATOM 645 C C . ASP A 1 86 ? -13.959 6.723 0.464 1.00 88.31 86 ASP A C 1
ATOM 647 O O . ASP A 1 86 ? -14.674 6.654 1.467 1.00 88.31 86 ASP A O 1
ATOM 651 N N . GLN A 1 87 ? -13.329 5.651 -0.023 1.00 87.06 87 GLN A N 1
ATOM 652 C CA . GLN A 1 87 ? -13.359 4.340 0.621 1.00 87.06 87 GLN A CA 1
ATOM 653 C C . GLN A 1 87 ? -12.682 4.366 1.996 1.00 87.06 87 GLN A C 1
ATOM 655 O O . GLN A 1 87 ? -13.283 3.894 2.964 1.00 87.06 87 GLN A O 1
ATOM 660 N N . ALA A 1 88 ? -11.487 4.952 2.093 1.00 84.94 88 ALA A N 1
ATOM 661 C CA . ALA A 1 88 ? -10.763 5.108 3.353 1.00 84.94 88 ALA A CA 1
ATOM 662 C C . ALA A 1 88 ? -11.595 5.869 4.400 1.00 84.94 88 ALA A C 1
ATOM 664 O O . ALA A 1 88 ? -11.810 5.379 5.507 1.00 84.94 88 ALA A O 1
ATOM 665 N N . LEU A 1 89 ? -12.168 7.017 4.023 1.00 83.38 89 LEU A N 1
ATOM 666 C CA . LEU A 1 89 ? -12.980 7.831 4.935 1.00 83.38 89 LEU A CA 1
ATOM 667 C C . LEU A 1 89 ? -14.237 7.091 5.427 1.00 83.38 89 LEU A C 1
ATOM 669 O O . LEU A 1 89 ? -14.645 7.251 6.579 1.00 83.38 89 LEU A O 1
ATOM 673 N N . ARG A 1 90 ? -14.855 6.251 4.584 1.00 84.50 90 ARG A N 1
ATOM 674 C CA . ARG A 1 90 ? -16.005 5.418 4.983 1.00 84.50 90 ARG A CA 1
ATOM 675 C C . ARG A 1 90 ? -15.615 4.309 5.961 1.00 84.50 90 ARG A C 1
ATOM 677 O O . ARG A 1 90 ? -16.399 4.015 6.863 1.00 84.50 90 ARG A O 1
ATOM 684 N N . GLN A 1 91 ? -14.444 3.696 5.791 1.00 80.12 91 GLN A N 1
ATOM 685 C CA . GLN A 1 91 ? -13.947 2.650 6.691 1.00 80.12 91 GLN A CA 1
ATOM 686 C C . GLN A 1 91 ? -13.681 3.207 8.093 1.00 80.12 91 GLN A C 1
ATOM 688 O O . GLN A 1 91 ? -14.160 2.630 9.071 1.00 80.12 91 GLN A O 1
ATOM 693 N N . CYS A 1 92 ? -13.042 4.374 8.192 1.00 71.62 92 CYS A N 1
ATOM 694 C CA . CYS A 1 92 ? -12.797 5.034 9.474 1.00 71.62 92 CYS A CA 1
ATOM 695 C C . CYS A 1 92 ? -14.096 5.493 10.149 1.00 71.62 92 CYS A C 1
ATOM 697 O O . CYS A 1 92 ? -14.296 5.232 11.332 1.00 71.62 92 CYS A O 1
ATOM 699 N N . ALA A 1 93 ? -15.047 6.067 9.400 1.00 68.94 93 ALA A N 1
ATOM 700 C CA . ALA A 1 93 ? 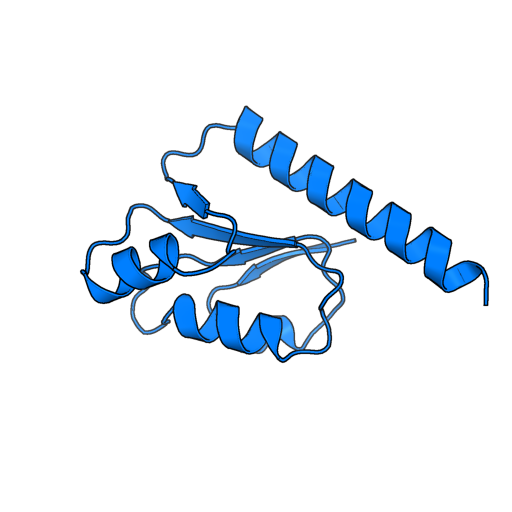-16.358 6.423 9.953 1.00 68.94 93 ALA A CA 1
ATOM 701 C C . ALA A 1 93 ? -17.120 5.204 10.518 1.00 68.94 93 ALA A C 1
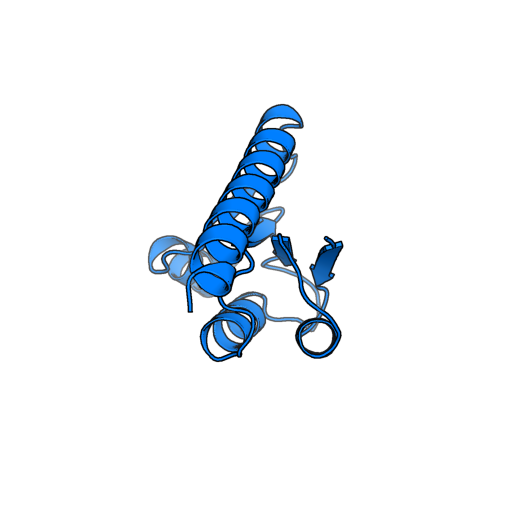ATOM 703 O O . ALA A 1 93 ? -17.837 5.320 11.516 1.00 68.94 93 ALA A O 1
ATOM 704 N N . GLY A 1 94 ? -16.961 4.029 9.898 1.00 60.88 94 GLY A N 1
ATOM 705 C CA . GLY A 1 94 ? -17.499 2.762 10.396 1.00 60.88 94 GLY A CA 1
ATOM 706 C C . GLY A 1 94 ? -16.793 2.259 11.661 1.00 60.88 94 GLY A C 1
ATOM 707 O O . GLY A 1 94 ? -17.465 1.823 12.599 1.00 60.88 94 GLY A O 1
ATOM 708 N N . ALA A 1 95 ? -15.463 2.363 11.718 1.00 59.47 95 ALA A N 1
ATOM 709 C CA . ALA A 1 95 ? -14.657 1.998 12.885 1.00 59.47 95 ALA A CA 1
ATOM 710 C C . ALA A 1 95 ? -14.951 2.903 14.100 1.00 59.47 95 ALA A C 1
ATOM 712 O O . ALA A 1 95 ? -15.190 2.403 15.202 1.00 59.47 95 ALA A O 1
ATOM 713 N N . ASP A 1 96 ? -15.078 4.216 13.891 1.00 57.47 96 ASP A N 1
ATOM 714 C CA . ASP A 1 96 ? -15.442 5.199 14.924 1.00 57.47 96 ASP A CA 1
ATOM 715 C C . ASP A 1 96 ? -16.849 4.972 15.500 1.00 57.47 96 ASP A C 1
ATOM 717 O O . ASP A 1 96 ? -17.138 5.308 16.655 1.00 57.47 96 ASP A O 1
ATOM 721 N N . ALA A 1 97 ? -17.767 4.444 14.686 1.00 54.78 97 ALA A N 1
ATOM 722 C CA . ALA A 1 97 ? -19.114 4.088 15.119 1.00 54.78 97 ALA A CA 1
ATOM 723 C C . ALA A 1 97 ? -19.135 2.788 15.943 1.00 54.78 97 ALA A C 1
ATOM 725 O O . ALA A 1 97 ? -19.987 2.637 16.821 1.00 54.78 97 ALA A O 1
ATOM 726 N N . TYR A 1 98 ? -18.200 1.868 15.685 1.00 45.34 98 TYR A N 1
ATOM 727 C CA . TYR A 1 98 ? -18.012 0.645 16.466 1.00 45.34 98 TYR A CA 1
ATOM 728 C C . TYR A 1 98 ? -17.314 0.933 17.806 1.00 45.34 98 TYR A C 1
ATOM 730 O O . TYR A 1 98 ? -17.794 0.494 18.849 1.00 45.34 98 TYR A O 1
ATOM 738 N N . SER A 1 99 ? -16.260 1.759 17.809 1.00 53.94 99 SER A N 1
ATOM 739 C CA . SER A 1 99 ? -15.497 2.093 19.022 1.00 53.94 99 SER A CA 1
ATOM 740 C C . SER A 1 99 ? -16.276 2.929 20.049 1.00 53.94 99 SER A C 1
ATOM 742 O O . SER A 1 99 ? -15.901 2.939 21.214 1.00 53.94 99 SER A O 1
ATOM 744 N N . ARG A 1 100 ? -17.353 3.627 19.656 1.00 45.47 100 ARG A N 1
ATOM 745 C CA . ARG A 1 100 ? -18.222 4.404 20.570 1.00 45.47 100 ARG A CA 1
ATOM 746 C C . ARG A 1 100 ? -19.364 3.603 21.204 1.00 45.47 100 ARG A C 1
ATOM 748 O O . ARG A 1 100 ? -20.134 4.164 21.980 1.00 45.47 100 ARG A O 1
ATOM 755 N N . LYS A 1 101 ? -19.522 2.323 20.852 1.00 40.97 101 LYS A N 1
ATOM 756 C CA . LYS A 1 101 ? -20.575 1.450 21.399 1.00 40.97 101 LYS A CA 1
ATOM 757 C C . LYS A 1 101 ? -20.140 0.622 22.617 1.00 40.97 101 LYS A C 1
ATOM 759 O O . LYS A 1 101 ? -20.963 -0.145 23.118 1.00 40.97 101 LYS A O 1
ATOM 764 N N . HIS A 1 102 ? -18.912 0.791 23.110 1.00 38.56 102 HIS A N 1
ATOM 765 C CA . HIS A 1 102 ? -18.389 0.112 24.298 1.00 38.56 102 HIS A CA 1
ATOM 766 C C . HIS A 1 102 ? -17.720 1.084 25.261 1.00 38.56 102 HIS A C 1
ATOM 768 O O . HIS A 1 102 ? -16.983 1.969 24.779 1.00 38.56 102 HIS A O 1
#

Foldseek 3Di:
DDEDADPDQVVVVDDAALEYEYECDDPPDHVLVSVVSCVPDPNVLHQYEHEYQDQPDPVSVVCVVPDPHHYAHPVGDPVVVVVVVVVSVVSNVVVVVVVVVD

Nearest PDB structures (foldseek):
  3hdv-assembly1_C  TM=7.550E-01  e=5.107E-03  Pseudomonas putida KT2440
  1oxk-assembly1_B  TM=7.009E-01  e=5.053E-02  Saccharomyces cerevisiae
  8phx-assembly1_A  TM=6.872E-01  e=1.135E-01  Candida albicans SC5314
  2r25-assembly1_B  TM=7.091E-01  e=2.227E-01  Saccharomyces cerevisiae
  2yxb-assembly1_A  TM=5.446E-01  e=4.625E+00  Aeropyrum pernix K1

pLDDT: mean 77.27, std 13.41, range [38.56, 92.56]

Mean predicted aligned error: 7.41 Å

Sequence (102 aa):
MGIALVGGIELLKEGTYDLVSCDMMIPDIDGENVYRAWCSGSSRDAMFVIITGGAFTNKAQDFIDQSAVAVCYRPMNVPVLRDLVDQALRQCAGADAYSRKH

Radius of gyration: 13.98 Å; Cα contacts (8 Å, |Δi|>4): 136; chains: 1; bounding box: 37×25×38 Å

Solvent-accessible surface area (backbone atoms only — not comparable to full-atom values): 5982 Å² total; per-residue (Å²): 133,39,79,46,82,42,90,50,67,73,62,74,75,63,79,72,46,28,33,40,35,28,40,56,74,46,90,99,39,59,28,67,59,42,52,51,52,48,73,75,44,89,68,69,71,29,41,61,35,36,49,24,81,58,60,94,42,69,70,52,40,52,48,58,74,74,45,93,68,45,75,45,59,51,86,67,55,64,70,59,55,49,52,52,52,56,50,21,54,51,51,38,58,51,50,56,59,56,64,70,74,109

Secondary structure (DSSP, 8-state):
--EEE-SSGGGGGSS--SEEEE-SEETTEEHHHHHHHHHHSS-TTSEEEEEES---SHHHHHHHHHS--EEEESSPPHHHHHHHHHHHHHHHHHHHHHHTT-